Protein AF-A0A3D8RZG8-F1 (afdb_monomer_lite)

Structure (mmCIF, N/CA/C/O backbone):
data_AF-A0A3D8RZG8-F1
#
_entry.id   AF-A0A3D8RZG8-F1
#
loop_
_atom_site.group_PDB
_atom_site.id
_atom_site.type_symbol
_atom_site.label_atom_id
_atom_site.label_alt_id
_atom_site.label_comp_id
_atom_site.label_asym_id
_atom_site.label_entity_id
_atom_site.label_seq_id
_atom_site.pdbx_PDB_ins_code
_atom_site.Car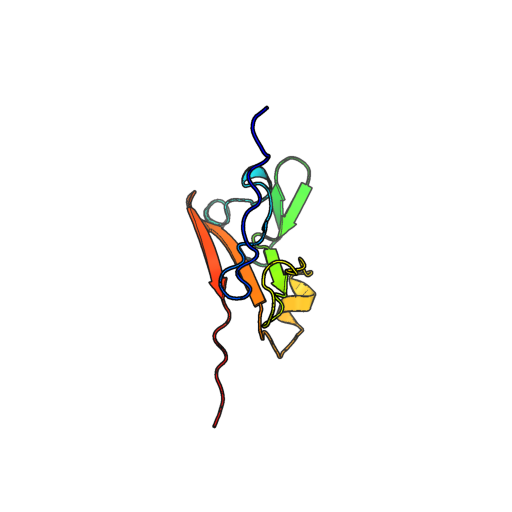tn_x
_atom_site.Cartn_y
_atom_site.Cartn_z
_atom_site.occupancy
_atom_site.B_iso_or_equiv
_atom_site.auth_seq_id
_atom_site.auth_comp_id
_atom_site.auth_asym_id
_atom_site.auth_atom_id
_atom_site.pdbx_PDB_model_num
ATOM 1 N N . MET A 1 1 ? -40.262 0.325 0.141 1.00 47.31 1 MET A N 1
ATOM 2 C CA . MET A 1 1 ? -39.031 1.129 0.292 1.00 47.31 1 MET A CA 1
ATOM 3 C C . MET A 1 1 ? -37.984 0.219 0.913 1.00 47.31 1 MET A C 1
ATOM 5 O O . MET A 1 1 ? -38.231 -0.283 2.000 1.00 47.31 1 MET A O 1
ATOM 9 N N . ALA A 1 2 ? -36.911 -0.108 0.191 1.00 51.38 2 ALA A N 1
ATOM 10 C CA . ALA A 1 2 ? -35.849 -0.971 0.711 1.00 51.38 2 ALA A CA 1
ATOM 11 C C . ALA A 1 2 ? -34.928 -0.142 1.614 1.00 51.38 2 ALA A C 1
ATOM 13 O O . ALA A 1 2 ? -34.495 0.938 1.215 1.00 51.38 2 ALA A O 1
ATOM 14 N N . ALA A 1 3 ? -34.671 -0.618 2.832 1.00 65.50 3 ALA A N 1
ATOM 15 C CA . ALA A 1 3 ? -33.731 0.032 3.734 1.00 65.50 3 ALA A CA 1
ATOM 16 C C . ALA A 1 3 ? -32.296 -0.122 3.194 1.00 65.50 3 ALA A C 1
ATOM 18 O O . ALA A 1 3 ? -31.963 -1.187 2.660 1.00 65.50 3 ALA A O 1
ATOM 19 N N . PRO A 1 4 ? -31.445 0.911 3.314 1.00 65.19 4 PRO A N 1
ATOM 20 C CA . PRO A 1 4 ? -30.052 0.813 2.909 1.00 65.19 4 PRO A CA 1
ATOM 21 C C . PRO A 1 4 ? -29.336 -0.242 3.755 1.00 65.19 4 PRO A C 1
ATOM 23 O O . PRO A 1 4 ? -29.546 -0.353 4.963 1.00 65.19 4 PRO A O 1
ATOM 26 N N . PHE A 1 5 ? -28.483 -1.028 3.105 1.00 66.25 5 PHE A N 1
ATOM 27 C CA . PHE A 1 5 ? -27.674 -2.040 3.770 1.00 66.25 5 PHE A CA 1
ATOM 28 C C . PHE A 1 5 ? -26.597 -1.336 4.606 1.00 66.25 5 PHE A C 1
ATOM 30 O O . PHE A 1 5 ? -25.603 -0.851 4.068 1.00 66.25 5 PHE A O 1
ATOM 37 N N . VAL A 1 6 ? -26.798 -1.245 5.921 1.00 65.69 6 VAL A N 1
ATOM 38 C CA . VAL A 1 6 ? -25.800 -0.700 6.850 1.00 65.69 6 VAL A CA 1
ATOM 39 C C . VAL A 1 6 ? -24.995 -1.869 7.404 1.00 65.69 6 VAL A C 1
ATOM 41 O O . VAL A 1 6 ? -25.527 -2.716 8.120 1.00 65.69 6 VAL A O 1
ATOM 44 N N . ARG A 1 7 ? -23.712 -1.952 7.036 1.00 55.97 7 ARG A N 1
ATOM 45 C CA . ARG A 1 7 ? -22.807 -2.965 7.591 1.00 55.97 7 ARG A CA 1
ATOM 46 C C . ARG A 1 7 ? -22.483 -2.614 9.051 1.00 55.97 7 ARG A C 1
ATOM 48 O O . ARG A 1 7 ? -22.105 -1.471 9.303 1.00 55.97 7 ARG A O 1
ATOM 55 N N . PRO A 1 8 ? -22.586 -3.561 10.000 1.00 56.59 8 PRO A N 1
ATOM 56 C CA . PRO A 1 8 ? -22.111 -3.341 11.360 1.00 56.59 8 PRO A CA 1
ATOM 57 C C . PRO A 1 8 ? -20.596 -3.117 11.338 1.00 56.59 8 PRO A C 1
ATOM 59 O O . PRO A 1 8 ? -19.865 -3.912 10.745 1.00 56.59 8 PRO A O 1
ATOM 62 N N . VAL A 1 9 ? -20.122 -2.054 11.988 1.00 57.69 9 VAL A N 1
ATOM 63 C CA . VAL A 1 9 ? -18.688 -1.830 12.213 1.00 57.69 9 VAL A CA 1
ATOM 64 C C . VAL A 1 9 ? -18.216 -2.864 13.236 1.00 57.69 9 VAL A C 1
ATOM 66 O O . VAL A 1 9 ? -18.368 -2.689 14.441 1.00 57.69 9 VAL A O 1
ATOM 69 N N . GLN A 1 10 ? -17.702 -3.997 12.759 1.00 55.88 10 GLN A N 1
ATOM 70 C CA . GLN A 1 10 ? -17.006 -4.960 13.606 1.00 55.88 10 GLN A CA 1
ATOM 71 C C . GLN A 1 10 ? -15.566 -4.477 13.786 1.00 55.88 10 GLN A C 1
ATOM 73 O O . GLN A 1 10 ? -14.723 -4.704 12.920 1.00 55.88 10 GLN A O 1
ATOM 78 N N . ALA A 1 11 ? -15.304 -3.831 14.924 1.00 52.47 11 ALA A N 1
ATOM 79 C CA . ALA A 1 11 ? -14.026 -3.219 15.305 1.00 52.47 11 ALA A CA 1
ATOM 80 C C . ALA A 1 11 ? -12.792 -4.153 15.230 1.00 52.47 11 ALA A C 1
ATOM 82 O O . ALA A 1 11 ? -11.666 -3.682 15.263 1.00 52.47 11 ALA A O 1
ATOM 83 N N . GLY A 1 12 ? -12.974 -5.471 15.076 1.00 50.88 12 GLY A N 1
ATOM 84 C CA . GLY A 1 12 ? -11.879 -6.442 14.929 1.00 50.88 12 GLY A CA 1
ATOM 85 C C . GLY A 1 12 ? -11.607 -6.950 13.505 1.00 50.88 12 GLY A C 1
ATOM 86 O O . GLY A 1 12 ? -10.728 -7.787 13.339 1.00 50.88 12 GLY A O 1
ATOM 87 N N . SER A 1 13 ? -12.361 -6.517 12.483 1.00 56.03 13 SER A N 1
ATOM 88 C CA . SER A 1 13 ? -12.253 -7.052 11.104 1.00 56.03 13 SER A CA 1
ATOM 89 C C . SER A 1 13 ? -12.446 -5.997 10.005 1.00 56.03 13 SER A C 1
ATOM 91 O O . SER A 1 13 ? -12.906 -6.300 8.900 1.00 56.03 13 SER A O 1
ATOM 93 N N . ALA A 1 14 ? -12.155 -4.731 10.308 1.00 68.62 14 ALA A N 1
ATOM 94 C CA . ALA A 1 14 ? -12.444 -3.635 9.397 1.00 68.62 14 ALA A CA 1
ATOM 95 C C . ALA A 1 14 ? -11.465 -3.628 8.210 1.00 68.62 14 ALA A C 1
ATOM 97 O O . ALA A 1 14 ? -10.356 -3.112 8.262 1.00 68.62 14 ALA A O 1
ATOM 98 N N . TRP A 1 15 ? -11.898 -4.202 7.090 1.00 77.25 15 TRP A N 1
ATOM 99 C CA . TRP A 1 15 ? -11.259 -3.974 5.799 1.00 77.25 15 TRP A CA 1
ATOM 100 C C . TRP A 1 15 ? -11.134 -2.468 5.541 1.00 77.25 15 TRP A C 1
ATOM 102 O O . TRP A 1 15 ? -12.127 -1.746 5.658 1.00 77.25 15 TRP A O 1
ATOM 112 N N . PHE A 1 16 ? -9.950 -2.003 5.145 1.00 84.19 16 PHE A N 1
ATOM 113 C CA . PHE A 1 16 ? -9.750 -0.625 4.703 1.00 84.19 16 PHE A CA 1
ATOM 114 C C . PHE A 1 16 ? -9.512 -0.554 3.200 1.00 84.19 16 PHE A C 1
ATOM 116 O O . PHE A 1 16 ? -9.073 -1.510 2.555 1.00 84.19 16 PHE A O 1
ATOM 123 N N . PHE A 1 17 ? -9.824 0.603 2.625 1.00 85.69 17 PHE A N 1
ATOM 124 C CA . PHE A 1 17 ? -9.620 0.844 1.208 1.00 85.69 17 PHE A CA 1
ATOM 125 C C . PHE A 1 17 ? -8.159 1.222 0.940 1.00 85.69 17 PHE A C 1
ATOM 127 O O . PHE A 1 17 ? -7.742 2.340 1.221 1.00 85.69 17 PHE A O 1
ATOM 134 N N . ALA A 1 18 ? -7.385 0.297 0.368 1.00 87.25 18 ALA A N 1
ATOM 135 C CA . ALA A 1 18 ? -5.986 0.542 0.002 1.00 87.25 18 ALA A CA 1
ATOM 136 C C . ALA A 1 18 ? -5.820 1.330 -1.321 1.00 87.25 18 ALA A C 1
ATOM 138 O O . ALA A 1 18 ? -4.738 1.832 -1.628 1.00 87.25 18 ALA A O 1
ATOM 139 N N . GLY A 1 19 ? -6.883 1.462 -2.121 1.00 87.81 19 GLY A N 1
ATOM 140 C CA . GLY A 1 19 ? -6.868 2.167 -3.405 1.00 87.81 19 GLY A CA 1
ATOM 141 C C . GLY A 1 19 ? -7.335 1.315 -4.585 1.00 87.81 19 GLY A C 1
ATOM 142 O O . GLY A 1 19 ? -7.596 0.120 -4.458 1.00 87.81 19 GLY A O 1
ATOM 143 N N . LEU A 1 20 ? -7.447 1.947 -5.757 1.00 88.38 20 LEU A N 1
ATOM 144 C CA . LEU A 1 20 ? -7.801 1.270 -7.008 1.00 88.38 20 LEU A CA 1
ATOM 145 C C . LEU A 1 20 ? -6.650 0.386 -7.489 1.00 88.38 20 LEU A C 1
ATOM 147 O O . LEU A 1 20 ? -5.493 0.797 -7.423 1.00 88.38 20 LEU A O 1
ATOM 151 N N . THR A 1 21 ? -6.953 -0.779 -8.054 1.00 86.44 21 THR A N 1
ATOM 152 C CA . THR A 1 21 ? -5.934 -1.698 -8.593 1.00 86.44 21 THR A CA 1
ATOM 153 C C . THR A 1 21 ? -5.068 -1.048 -9.672 1.00 86.44 21 THR A C 1
ATOM 155 O O . THR A 1 21 ? -3.865 -1.258 -9.684 1.00 86.44 21 THR A O 1
ATOM 158 N N . SER A 1 22 ? -5.649 -0.177 -10.503 1.00 85.81 22 SER A N 1
ATOM 159 C CA . SER A 1 22 ? -4.945 0.598 -11.539 1.00 85.81 22 SER A CA 1
ATOM 160 C C . SER A 1 22 ? -3.921 1.599 -11.003 1.00 85.81 22 SER A C 1
ATOM 162 O O . SER A 1 22 ? -3.174 2.187 -11.776 1.00 85.81 22 SER A O 1
ATOM 164 N N . SER A 1 23 ? -3.917 1.840 -9.694 1.00 84.31 23 SER A N 1
ATOM 165 C CA . SER A 1 23 ? -3.016 2.788 -9.048 1.00 84.31 23 SER A CA 1
ATOM 166 C C . SER A 1 23 ? -1.789 2.118 -8.414 1.00 84.31 23 SER A C 1
ATOM 168 O O . SER A 1 23 ? -0.974 2.809 -7.800 1.00 84.31 23 SER A O 1
ATOM 170 N N . PHE A 1 24 ? -1.667 0.794 -8.556 1.00 85.19 24 PHE A N 1
ATOM 171 C CA . PHE A 1 24 ? -0.508 0.011 -8.142 1.00 85.19 24 PHE A CA 1
ATOM 172 C C . PHE A 1 24 ? 0.221 -0.508 -9.387 1.00 85.19 24 PHE A C 1
ATOM 174 O O . PHE A 1 24 ? -0.401 -1.208 -10.185 1.00 85.19 24 PHE A O 1
ATOM 181 N N . PRO A 1 25 ? 1.505 -0.175 -9.574 1.00 86.31 25 PRO A N 1
ATOM 182 C CA . PRO A 1 25 ? 2.310 -0.776 -10.629 1.00 86.31 25 PRO A CA 1
ATOM 183 C C . PRO A 1 25 ? 2.637 -2.241 -10.288 1.00 86.31 25 PRO A C 1
ATOM 185 O O . PRO A 1 25 ? 2.789 -2.598 -9.118 1.00 86.31 25 PRO A O 1
ATOM 188 N N . ASP A 1 26 ? 2.773 -3.092 -11.310 1.00 86.62 26 ASP A N 1
ATOM 189 C CA . ASP A 1 26 ? 3.270 -4.458 -11.123 1.00 86.62 26 ASP A CA 1
ATOM 190 C C . ASP A 1 26 ? 4.796 -4.435 -11.005 1.00 86.62 26 ASP A C 1
ATOM 192 O O . ASP A 1 26 ? 5.506 -4.255 -11.999 1.00 86.62 26 ASP A O 1
ATOM 196 N N . VAL A 1 27 ? 5.308 -4.657 -9.795 1.00 83.44 27 VAL A N 1
ATOM 197 C CA . VAL A 1 27 ? 6.749 -4.585 -9.518 1.00 83.44 27 VAL A CA 1
ATOM 198 C C . VAL A 1 27 ? 7.547 -5.720 -10.158 1.00 83.44 27 VAL A C 1
ATOM 200 O O . VAL A 1 27 ? 8.763 -5.662 -10.189 1.00 83.44 27 VAL A O 1
ATOM 203 N N . SER A 1 28 ? 6.896 -6.756 -10.700 1.00 80.00 28 SER A N 1
ATOM 204 C CA . SER A 1 28 ? 7.601 -7.816 -11.439 1.00 80.00 28 SER A CA 1
ATOM 205 C C . SER A 1 28 ? 8.004 -7.414 -12.861 1.00 80.00 28 SER A C 1
ATOM 207 O O . SER A 1 28 ? 8.708 -8.168 -13.529 1.00 80.00 28 SER A O 1
ATOM 209 N N . SER A 1 29 ? 7.527 -6.258 -13.338 1.00 70.94 29 SER A N 1
ATOM 210 C CA . SER A 1 29 ? 7.790 -5.757 -14.692 1.00 70.94 29 SER A CA 1
ATOM 211 C C . SER A 1 29 ? 9.115 -4.997 -14.829 1.00 70.94 29 SER A C 1
ATOM 213 O O . SER A 1 29 ? 9.583 -4.797 -15.950 1.00 70.94 29 SER A O 1
ATOM 215 N N . GLN A 1 30 ? 9.734 -4.607 -13.712 1.00 66.38 30 GLN A N 1
ATOM 216 C CA . GLN A 1 30 ? 11.061 -3.999 -13.652 1.00 66.38 30 GLN A CA 1
ATOM 217 C C . GLN A 1 30 ? 11.891 -4.721 -12.588 1.00 66.38 30 GLN A C 1
ATOM 219 O O . GLN A 1 30 ? 11.402 -4.995 -11.496 1.00 66.38 30 GLN A O 1
ATOM 224 N N . ASP A 1 31 ? 13.152 -5.015 -12.899 1.00 64.75 31 ASP A N 1
ATOM 225 C CA . ASP A 1 31 ? 14.107 -5.549 -11.928 1.00 64.75 31 ASP A CA 1
ATOM 226 C C . ASP A 1 31 ? 14.517 -4.424 -10.957 1.00 64.75 31 ASP A C 1
ATOM 228 O O . ASP A 1 31 ? 15.505 -3.727 -11.185 1.00 64.75 31 ASP A O 1
ATOM 232 N N . GLY A 1 32 ? 13.723 -4.203 -9.905 1.00 66.88 32 GLY A N 1
ATOM 233 C CA . GLY A 1 32 ? 13.910 -3.111 -8.946 1.00 66.88 32 GLY A CA 1
ATOM 234 C C . GLY A 1 32 ? 13.465 -3.454 -7.521 1.00 66.88 32 GLY A C 1
ATOM 235 O O . GLY A 1 32 ? 12.765 -4.435 -7.264 1.00 66.88 32 GLY A O 1
ATOM 236 N N . SER A 1 33 ? 13.893 -2.636 -6.564 1.00 70.38 33 SER A N 1
ATOM 237 C CA . SER A 1 33 ? 13.403 -2.643 -5.185 1.00 70.38 33 SER A CA 1
ATOM 238 C C . SER A 1 33 ? 11.951 -2.158 -5.128 1.00 70.38 33 SER A C 1
ATOM 240 O O . SER A 1 33 ? 11.517 -1.358 -5.954 1.00 70.38 33 SER A O 1
ATOM 242 N N . LEU A 1 34 ? 11.185 -2.575 -4.115 1.00 66.56 34 LEU A N 1
ATOM 243 C CA . LEU A 1 34 ? 9.826 -2.053 -3.883 1.00 66.56 34 LEU A CA 1
ATOM 244 C C . LEU A 1 34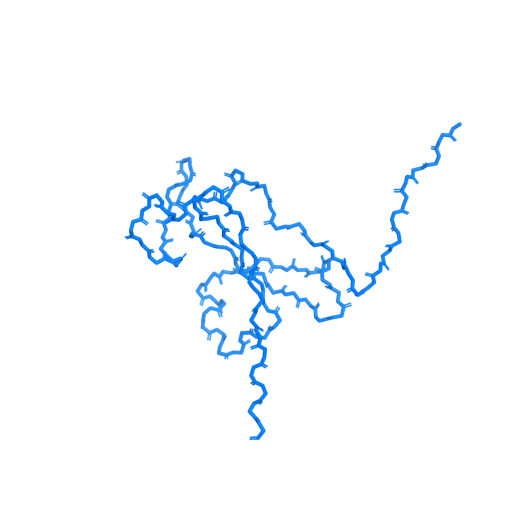 ? 9.813 -0.541 -3.609 1.00 66.56 34 LEU A C 1
ATOM 246 O O . LEU A 1 34 ? 8.798 0.115 -3.841 1.00 66.56 34 LEU A O 1
ATOM 250 N N . SER A 1 35 ? 10.935 -0.009 -3.118 1.00 65.38 35 SER A N 1
ATOM 251 C CA . SER A 1 35 ? 11.118 1.419 -2.860 1.00 65.38 35 SER A CA 1
ATOM 252 C C . SER A 1 35 ? 11.437 2.237 -4.104 1.00 65.38 35 SER A C 1
ATOM 254 O O . SER A 1 35 ? 11.419 3.464 -4.030 1.00 65.38 35 SER A O 1
ATOM 256 N N . ASP A 1 36 ? 11.730 1.583 -5.227 1.00 70.44 36 ASP A N 1
ATOM 257 C CA . ASP A 1 36 ? 12.014 2.286 -6.468 1.00 70.44 36 ASP A CA 1
ATOM 258 C C . ASP A 1 36 ? 10.736 2.932 -7.015 1.00 70.44 36 ASP A C 1
ATOM 260 O O . ASP A 1 36 ? 9.610 2.518 -6.715 1.00 70.44 36 ASP A O 1
ATOM 264 N N . LEU A 1 37 ? 10.917 3.985 -7.810 1.00 67.75 37 LEU A N 1
ATOM 265 C CA . LEU A 1 37 ? 9.824 4.636 -8.518 1.00 67.75 37 LEU A CA 1
ATOM 266 C C . LEU A 1 37 ? 9.526 3.865 -9.802 1.00 67.75 37 LEU A C 1
ATOM 268 O O . LEU A 1 37 ? 10.374 3.756 -10.684 1.00 67.75 37 LEU A O 1
ATOM 272 N N . TYR A 1 38 ? 8.293 3.391 -9.924 1.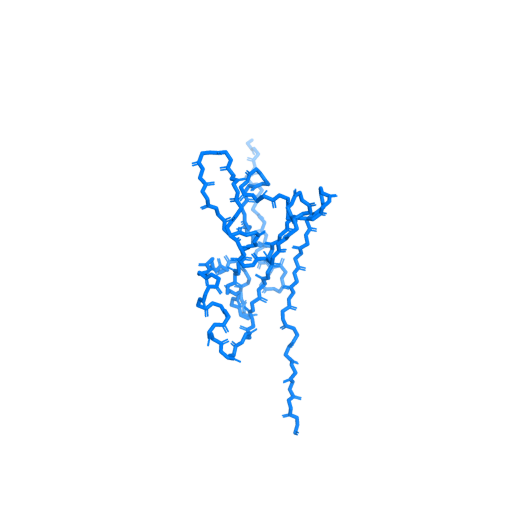00 67.62 38 TYR A N 1
ATOM 273 C CA . TYR A 1 38 ? 7.776 2.702 -11.096 1.00 67.62 38 TYR A CA 1
ATOM 274 C C . TYR A 1 38 ? 6.868 3.645 -11.879 1.00 67.62 38 TYR A C 1
ATOM 276 O O . TYR A 1 38 ? 6.137 4.468 -11.319 1.00 67.62 38 TYR A O 1
ATOM 284 N N . GLN A 1 39 ? 6.901 3.511 -13.200 1.00 59.12 39 GLN A N 1
ATOM 285 C CA . GLN A 1 39 ? 6.066 4.306 -14.089 1.00 59.12 39 GLN A CA 1
ATOM 286 C C . GLN A 1 39 ? 4.632 3.762 -14.077 1.00 59.12 39 GLN A C 1
ATOM 288 O O . GLN A 1 39 ? 4.391 2.587 -14.345 1.00 59.12 39 GLN A O 1
ATOM 293 N N . CYS A 1 40 ? 3.675 4.620 -13.735 1.00 58.19 40 CYS A N 1
ATOM 294 C CA . CYS A 1 40 ? 2.260 4.305 -13.601 1.00 58.19 40 CYS A CA 1
ATOM 295 C C . CYS A 1 40 ? 1.451 5.321 -14.418 1.00 58.19 40 CYS A C 1
ATOM 297 O O . CYS A 1 40 ? 1.111 6.399 -13.927 1.00 58.19 40 CYS A O 1
ATOM 299 N N . ASN A 1 41 ? 1.114 4.963 -15.660 1.00 64.50 41 ASN A N 1
ATOM 300 C CA . ASN A 1 41 ? 0.621 5.903 -16.676 1.00 64.50 41 ASN A CA 1
ATOM 301 C C . ASN A 1 41 ? 1.637 7.045 -16.885 1.00 64.50 41 ASN A C 1
ATOM 3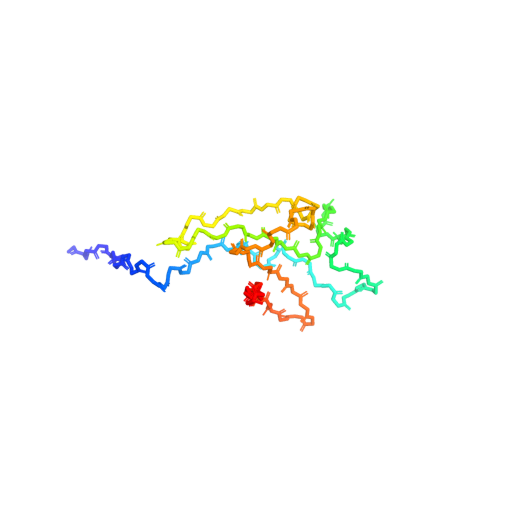03 O O . ASN A 1 41 ? 2.779 6.766 -17.242 1.00 64.50 41 ASN A O 1
ATOM 307 N N . ASP A 1 42 ? 1.244 8.295 -16.625 1.00 59.78 42 ASP A N 1
ATOM 308 C CA . ASP A 1 42 ? 2.097 9.484 -16.759 1.00 59.78 42 ASP A CA 1
ATOM 309 C C . ASP A 1 42 ? 2.846 9.857 -15.462 1.00 59.78 42 ASP A C 1
ATOM 311 O O . ASP A 1 42 ? 3.668 10.772 -15.469 1.00 59.78 42 ASP A O 1
ATOM 315 N N . ASP A 1 43 ? 2.604 9.142 -14.354 1.00 64.06 43 ASP A N 1
ATOM 316 C CA . ASP A 1 43 ? 3.187 9.445 -13.041 1.00 64.06 43 ASP A CA 1
ATOM 317 C C . ASP A 1 43 ? 4.259 8.423 -12.629 1.00 64.06 43 ASP A C 1
ATOM 319 O O . ASP A 1 43 ? 4.131 7.227 -12.889 1.00 64.06 43 ASP A O 1
ATOM 323 N N . LEU A 1 44 ? 5.271 8.867 -11.879 1.00 64.88 44 LEU A N 1
ATOM 324 C CA . LEU A 1 44 ? 6.190 7.988 -11.147 1.00 64.88 44 LEU A CA 1
ATOM 325 C C . LEU A 1 44 ? 5.648 7.743 -9.736 1.00 64.88 44 LEU A C 1
ATOM 327 O O . LEU A 1 44 ? 5.377 8.696 -9.005 1.00 64.88 44 LEU A O 1
ATOM 331 N N . LYS A 1 45 ? 5.475 6.477 -9.346 1.00 69.94 45 LYS A N 1
ATOM 332 C CA . LYS A 1 45 ? 4.953 6.087 -8.026 1.00 69.94 45 LYS A CA 1
ATOM 333 C C . LYS A 1 45 ? 5.786 4.955 -7.432 1.00 69.94 45 LYS A C 1
ATOM 335 O O . LYS A 1 45 ? 6.250 4.105 -8.188 1.00 69.94 45 LYS A O 1
ATOM 340 N N . PRO A 1 46 ? 5.969 4.906 -6.103 1.00 74.44 46 PRO A N 1
ATOM 341 C CA . PRO A 1 46 ? 6.640 3.779 -5.468 1.00 74.44 46 PRO A CA 1
ATOM 342 C C . PRO A 1 46 ? 5.925 2.457 -5.788 1.00 74.44 46 PRO A C 1
ATOM 344 O O . PRO A 1 46 ? 4.701 2.418 -5.958 1.00 74.44 46 PRO A O 1
ATOM 347 N N . GLY A 1 47 ? 6.697 1.370 -5.870 1.00 76.69 47 GLY A N 1
ATOM 348 C CA . GLY A 1 47 ? 6.203 0.032 -6.227 1.00 76.69 47 GLY A CA 1
ATOM 349 C C . GLY A 1 47 ? 5.217 -0.563 -5.217 1.00 76.69 47 GLY A C 1
ATOM 350 O O . GLY A 1 47 ? 4.442 -1.471 -5.524 1.00 76.69 47 GLY A O 1
ATOM 351 N N . CYS A 1 48 ? 5.219 -0.031 -4.000 1.00 80.06 48 CYS A N 1
ATOM 352 C CA . CYS A 1 48 ? 4.326 -0.414 -2.924 1.00 80.06 48 CYS A CA 1
ATOM 353 C C . CYS A 1 48 ? 3.762 0.817 -2.207 1.00 80.06 48 CYS A C 1
ATOM 355 O O . CYS A 1 48 ? 4.292 1.925 -2.296 1.00 80.06 48 CYS A O 1
ATOM 357 N N . ARG A 1 49 ? 2.673 0.616 -1.464 1.00 87.06 49 ARG A N 1
ATOM 358 C CA . ARG A 1 49 ? 2.149 1.603 -0.515 1.00 87.06 49 ARG A CA 1
ATOM 359 C C . ARG A 1 49 ? 2.206 1.056 0.890 1.00 87.06 49 ARG A C 1
ATOM 361 O O . ARG A 1 49 ? 1.820 -0.090 1.120 1.00 87.06 49 ARG A O 1
ATOM 368 N N . ALA A 1 50 ? 2.630 1.900 1.816 1.00 84.75 50 ALA A N 1
ATOM 369 C CA . ALA A 1 50 ? 2.573 1.623 3.235 1.00 84.75 50 ALA A CA 1
ATOM 370 C C . ALA A 1 50 ? 1.338 2.294 3.841 1.00 84.75 50 ALA A C 1
ATOM 372 O O . ALA A 1 50 ? 1.004 3.434 3.516 1.00 84.75 50 ALA A O 1
ATOM 373 N N . PHE A 1 51 ? 0.666 1.578 4.733 1.00 86.50 51 PHE A N 1
ATOM 374 C CA . PHE A 1 51 ? -0.452 2.086 5.511 1.00 86.50 51 PHE A CA 1
ATOM 375 C C . PHE A 1 51 ? -0.131 1.933 6.984 1.00 86.50 51 PHE A C 1
ATOM 377 O O . PHE A 1 51 ? 0.177 0.829 7.426 1.00 86.50 51 PHE A O 1
ATOM 384 N N . GLN A 1 52 ? -0.246 3.016 7.744 1.00 85.75 52 GLN A N 1
ATOM 385 C CA . GLN A 1 52 ? -0.305 2.945 9.196 1.00 85.75 52 GLN A CA 1
ATOM 386 C C . GLN A 1 52 ? -1.738 2.591 9.584 1.00 85.75 52 GLN A C 1
ATOM 388 O O . GLN A 1 52 ? -2.667 3.328 9.264 1.00 85.75 52 GLN A O 1
ATOM 393 N N . VAL A 1 53 ? -1.925 1.462 10.255 1.00 82.19 53 VAL A N 1
ATOM 394 C CA . VAL A 1 53 ? -3.229 0.921 10.634 1.00 82.19 53 VAL A CA 1
ATOM 395 C C . VAL A 1 53 ? -3.367 1.025 12.148 1.00 82.19 53 VAL A C 1
ATOM 397 O O . VAL A 1 53 ? -2.559 0.471 12.889 1.00 82.19 53 VAL A O 1
ATOM 400 N N . ALA A 1 54 ? -4.375 1.751 12.634 1.00 77.12 54 ALA A N 1
ATOM 401 C CA . ALA A 1 54 ? -4.604 1.845 14.070 1.00 77.12 54 ALA A CA 1
ATOM 402 C C . ALA A 1 54 ? -5.007 0.472 14.633 1.00 77.12 54 ALA A C 1
ATOM 404 O O . ALA A 1 54 ? -5.869 -0.213 14.083 1.00 77.12 54 ALA A O 1
ATOM 405 N N . ARG A 1 55 ? -4.395 0.082 15.757 1.00 69.62 55 ARG A N 1
ATOM 406 C CA . ARG A 1 55 ? -4.588 -1.236 16.387 1.00 69.62 55 ARG A CA 1
ATOM 407 C C . ARG A 1 55 ? -6.047 -1.540 16.728 1.00 69.62 55 ARG A C 1
ATOM 409 O O . ARG A 1 55 ? -6.472 -2.685 16.629 1.00 69.62 55 ARG A O 1
ATOM 416 N N . GLU A 1 56 ? -6.777 -0.508 17.133 1.00 71.75 56 GLU A N 1
ATOM 417 C CA . GLU A 1 56 ? -8.155 -0.628 17.611 1.00 71.75 56 GLU A CA 1
ATOM 418 C C . GLU A 1 56 ? -9.189 -0.457 16.492 1.00 71.75 56 GLU A C 1
ATOM 420 O O . GLU A 1 56 ? -10.349 -0.825 16.667 1.00 71.75 56 GLU A O 1
ATOM 425 N N . ASP A 1 57 ? -8.785 0.108 15.348 1.00 73.94 57 ASP A N 1
ATOM 426 C CA . ASP A 1 57 ? -9.680 0.370 14.226 1.00 73.94 57 ASP A CA 1
ATOM 427 C C . ASP A 1 57 ? -8.915 0.429 12.898 1.00 73.94 57 ASP A C 1
ATOM 429 O O . ASP A 1 57 ? -8.317 1.439 12.519 1.00 73.94 57 ASP A O 1
ATOM 433 N N . SER A 1 58 ? -8.980 -0.670 12.151 1.00 74.62 58 SER A N 1
ATOM 434 C CA . SER A 1 58 ? -8.329 -0.778 10.847 1.00 74.62 58 SER A CA 1
ATOM 435 C C . SER A 1 58 ? -8.963 0.111 9.778 1.00 74.62 58 SER A C 1
ATOM 437 O O . SER A 1 58 ? -8.295 0.417 8.794 1.00 74.62 58 SER A O 1
ATOM 439 N N . SER A 1 59 ? -10.190 0.614 9.979 1.00 77.19 59 SER A N 1
ATOM 440 C CA . SER A 1 59 ? -10.814 1.563 9.048 1.00 77.19 59 SER A CA 1
ATOM 441 C C . SER A 1 59 ? -10.124 2.931 9.024 1.00 77.19 59 SER A C 1
ATOM 443 O O . SER A 1 59 ? -10.256 3.664 8.046 1.00 77.19 59 SER A O 1
ATOM 445 N N . GLN A 1 60 ? -9.334 3.246 10.054 1.00 79.88 60 GLN A N 1
ATOM 446 C CA . GLN A 1 60 ? -8.554 4.481 10.163 1.00 79.88 60 GLN A CA 1
ATOM 447 C C . GLN A 1 60 ? -7.156 4.352 9.552 1.00 79.88 60 GLN A C 1
ATOM 449 O O . GLN A 1 60 ? -6.261 5.123 9.891 1.00 79.88 60 GLN A O 1
ATOM 454 N N . ALA A 1 61 ? -6.939 3.365 8.679 1.00 83.56 61 ALA A N 1
ATOM 455 C CA . ALA A 1 61 ? -5.669 3.202 7.996 1.00 83.56 61 ALA A CA 1
ATOM 456 C C . ALA A 1 61 ? -5.328 4.441 7.152 1.00 83.56 61 ALA A C 1
ATOM 458 O O . ALA A 1 61 ? -6.121 4.874 6.313 1.00 83.56 61 ALA A O 1
ATOM 459 N N . VAL A 1 62 ? -4.127 4.983 7.347 1.00 86.56 62 VAL A N 1
ATOM 460 C CA . VAL A 1 62 ? -3.634 6.158 6.620 1.00 86.56 62 VAL A CA 1
ATOM 461 C C . VAL A 1 62 ? -2.437 5.755 5.775 1.00 86.56 62 VAL A C 1
ATOM 463 O O . VAL A 1 62 ? -1.515 5.108 6.271 1.00 86.56 62 VAL A O 1
ATOM 466 N N . ALA A 1 63 ? -2.456 6.132 4.496 1.00 84.38 63 ALA A N 1
ATOM 467 C CA . ALA A 1 63 ? -1.298 5.972 3.628 1.00 84.38 63 ALA A CA 1
ATOM 468 C C . ALA A 1 63 ? -0.152 6.856 4.137 1.00 84.38 63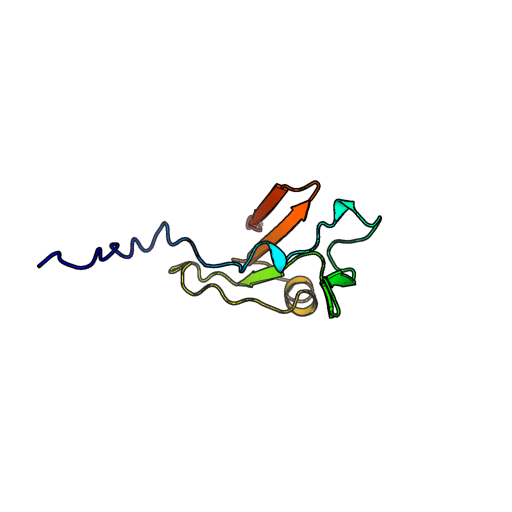 ALA A C 1
ATOM 470 O O . ALA A 1 63 ? -0.356 8.039 4.409 1.00 84.38 63 ALA A O 1
ATOM 471 N N . VAL A 1 64 ? 1.035 6.277 4.261 1.00 82.88 64 VAL A N 1
ATOM 472 C CA . VAL A 1 64 ? 2.248 6.985 4.677 1.00 82.88 64 VAL A CA 1
ATOM 473 C C . VAL A 1 64 ? 3.282 6.918 3.565 1.00 82.88 64 VAL A C 1
ATOM 475 O O . VAL A 1 64 ? 3.324 5.949 2.801 1.00 82.88 64 VAL A O 1
ATOM 478 N N . GLU A 1 65 ? 4.120 7.949 3.479 1.00 78.25 65 GLU A N 1
ATOM 479 C CA . GLU A 1 65 ? 5.250 7.946 2.559 1.00 78.25 65 GLU A CA 1
ATOM 480 C C . GLU A 1 65 ? 6.176 6.774 2.889 1.00 78.25 65 GLU A C 1
ATOM 482 O O . GLU A 1 65 ? 6.473 6.488 4.052 1.00 78.25 65 GLU A O 1
ATOM 487 N N . LEU A 1 66 ? 6.627 6.065 1.856 1.00 70.88 66 LEU A N 1
ATOM 488 C CA . LEU A 1 66 ? 7.402 4.841 2.040 1.00 70.88 66 LEU A CA 1
ATOM 489 C C . LEU A 1 66 ? 8.751 5.119 2.719 1.00 70.88 66 LEU A C 1
ATOM 491 O O . LEU A 1 66 ? 9.218 4.317 3.524 1.00 70.88 66 LEU A O 1
ATOM 495 N N . GLU A 1 67 ? 9.351 6.279 2.450 1.00 69.31 67 GLU A N 1
ATOM 496 C CA . GLU A 1 67 ? 10.561 6.730 3.139 1.00 69.31 67 GLU A CA 1
ATOM 497 C C . GLU A 1 67 ? 10.334 6.912 4.641 1.00 69.31 67 GLU A C 1
ATOM 499 O O . GLU A 1 67 ? 11.183 6.522 5.443 1.00 69.31 67 GLU A O 1
ATOM 504 N N . ASP A 1 68 ? 9.184 7.464 5.027 1.00 64.69 68 ASP A N 1
ATOM 505 C CA . ASP A 1 68 ? 8.815 7.653 6.427 1.00 64.69 68 ASP A CA 1
ATOM 506 C C . ASP A 1 68 ? 8.479 6.317 7.087 1.00 64.69 68 ASP A C 1
ATOM 508 O O . ASP A 1 68 ? 8.854 6.091 8.237 1.00 64.69 68 ASP A O 1
ATOM 512 N N . ALA A 1 69 ? 7.841 5.393 6.364 1.00 63.97 69 ALA A N 1
ATOM 513 C CA . ALA A 1 69 ? 7.616 4.034 6.844 1.00 63.97 69 ALA A CA 1
ATOM 514 C C . ALA A 1 69 ? 8.949 3.340 7.167 1.00 63.97 69 ALA A C 1
ATOM 516 O O . ALA A 1 69 ? 9.124 2.845 8.274 1.00 63.97 69 ALA A O 1
ATOM 517 N N . VAL A 1 70 ? 9.922 3.386 6.252 1.00 65.38 70 VAL A N 1
ATOM 518 C CA . VAL A 1 70 ? 11.239 2.748 6.426 1.00 65.38 70 VAL A CA 1
ATOM 519 C C . VAL A 1 70 ? 12.090 3.437 7.502 1.00 65.38 70 VAL A C 1
ATOM 521 O O . VAL A 1 70 ? 12.796 2.758 8.248 1.00 65.38 70 VAL A O 1
ATOM 524 N N . ARG A 1 71 ? 12.038 4.774 7.615 1.00 60.97 71 ARG A N 1
ATOM 525 C CA . ARG A 1 71 ? 12.779 5.534 8.645 1.00 60.97 71 ARG A CA 1
ATOM 526 C C . ARG A 1 71 ? 12.195 5.361 10.043 1.00 60.97 71 ARG A C 1
ATOM 528 O O . ARG A 1 71 ? 12.935 5.463 11.024 1.00 60.97 71 ARG A O 1
ATOM 535 N N . ASN A 1 72 ? 10.896 5.096 10.161 1.00 57.06 72 ASN A N 1
ATOM 536 C CA . ASN A 1 72 ? 10.281 4.769 11.437 1.00 57.06 72 ASN A CA 1
ATOM 537 C C . ASN A 1 72 ? 10.730 3.363 11.869 1.00 57.06 72 ASN A C 1
ATOM 539 O O . ASN A 1 72 ? 10.090 2.360 11.578 1.00 57.06 72 ASN A O 1
ATOM 543 N N . VAL A 1 73 ? 11.822 3.311 12.643 1.00 50.34 73 VAL A N 1
ATOM 544 C CA . VAL A 1 73 ? 12.435 2.110 13.263 1.00 50.34 73 VAL A CA 1
ATOM 545 C C . VAL A 1 73 ? 11.421 1.232 14.021 1.00 50.34 73 VAL A C 1
ATOM 547 O O . VAL A 1 73 ? 11.668 0.066 14.317 1.00 50.34 73 VAL A O 1
ATOM 550 N N . ASN A 1 74 ? 10.245 1.778 14.316 1.00 56.62 74 ASN A N 1
ATOM 551 C CA . ASN A 1 74 ? 9.124 1.085 14.911 1.00 56.62 74 ASN A CA 1
ATOM 552 C C . ASN A 1 74 ? 8.019 0.895 13.855 1.00 56.62 74 ASN A C 1
ATOM 554 O O . ASN A 1 74 ? 6.978 1.542 13.952 1.00 56.62 74 ASN A O 1
ATOM 558 N N . LEU A 1 75 ? 8.252 -0.012 12.890 1.00 60.84 75 LEU A N 1
ATOM 559 C CA . LEU A 1 75 ? 7.328 -0.517 11.844 1.00 60.84 75 LEU A CA 1
ATOM 560 C C . LEU A 1 75 ? 6.068 -1.210 12.419 1.00 60.84 75 LEU A C 1
ATOM 562 O O . LEU A 1 75 ? 5.550 -2.185 11.876 1.00 60.84 75 LEU A O 1
ATOM 566 N N . LYS A 1 76 ? 5.608 -0.783 13.595 1.00 66.38 76 LYS A N 1
ATOM 567 C CA . LYS A 1 76 ? 4.475 -1.364 14.299 1.00 66.38 76 LYS A CA 1
ATOM 568 C C . LYS A 1 76 ? 3.196 -0.904 13.632 1.00 66.38 76 LYS A C 1
ATOM 570 O O . LYS A 1 76 ? 3.017 0.279 13.360 1.00 66.38 76 LYS A O 1
ATOM 575 N N . ASP A 1 77 ? 2.296 -1.860 13.458 1.00 77.06 77 ASP A N 1
ATOM 576 C CA . ASP A 1 77 ? 0.930 -1.621 13.013 1.00 77.06 77 ASP A CA 1
ATOM 577 C C . ASP A 1 77 ? 0.895 -1.019 11.591 1.00 77.06 77 ASP A C 1
ATOM 579 O O . ASP A 1 77 ? 0.102 -0.133 11.287 1.00 77.06 77 ASP A O 1
ATOM 583 N N . GLN A 1 78 ? 1.790 -1.498 10.718 1.00 79.56 78 GLN A N 1
ATOM 584 C CA . GLN A 1 78 ? 1.846 -1.122 9.307 1.00 79.56 78 GLN A CA 1
ATOM 585 C C . GLN A 1 78 ? 1.518 -2.296 8.385 1.00 79.56 78 GLN A C 1
ATOM 587 O O . GLN A 1 78 ? 1.917 -3.437 8.636 1.00 79.56 78 GLN A O 1
ATOM 592 N N . VAL A 1 79 ? 0.830 -1.986 7.286 1.00 84.88 79 VAL A N 1
ATOM 593 C CA . VAL A 1 79 ? 0.529 -2.919 6.197 1.00 84.88 79 VAL A CA 1
ATOM 594 C C . VAL A 1 79 ? 1.134 -2.386 4.907 1.00 84.88 79 VAL A C 1
ATOM 596 O O . VAL A 1 79 ? 0.874 -1.250 4.515 1.00 84.88 79 VAL A O 1
ATOM 599 N N . LEU A 1 80 ? 1.923 -3.217 4.233 1.00 86.88 80 LEU A N 1
ATOM 600 C CA . LEU A 1 80 ? 2.481 -2.921 2.918 1.00 86.88 80 LEU A CA 1
ATOM 601 C C . LEU A 1 80 ? 1.626 -3.590 1.840 1.00 86.88 80 LEU A C 1
ATOM 603 O O . LEU A 1 80 ? 1.395 -4.795 1.915 1.00 86.88 80 LEU A O 1
ATOM 607 N N . VAL A 1 81 ? 1.189 -2.837 0.832 1.00 89.56 81 VAL A N 1
ATOM 608 C CA . VAL A 1 81 ? 0.386 -3.351 -0.288 1.00 89.56 81 VAL A CA 1
ATOM 609 C C . VAL A 1 81 ? 1.115 -3.121 -1.606 1.00 89.56 81 VAL A C 1
ATOM 611 O O . VAL A 1 81 ? 1.523 -1.999 -1.903 1.00 89.56 81 VAL A O 1
ATOM 614 N N . PHE A 1 82 ? 1.264 -4.173 -2.408 1.00 89.56 82 PHE A N 1
ATOM 615 C CA . PHE A 1 82 ? 1.898 -4.111 -3.728 1.00 89.56 82 PHE A CA 1
ATOM 616 C C . PHE A 1 82 ? 1.337 -5.168 -4.679 1.00 89.56 82 PHE A C 1
ATOM 618 O O . PHE A 1 82 ? 0.724 -6.150 -4.249 1.00 89.56 82 PHE A O 1
ATOM 625 N N . GLN A 1 83 ? 1.560 -4.969 -5.978 1.00 90.00 83 GLN A N 1
ATOM 626 C CA . GLN A 1 83 ? 1.226 -5.944 -7.008 1.00 90.00 83 GLN A CA 1
ATOM 627 C C . GLN A 1 83 ? 2.496 -6.615 -7.533 1.00 90.00 83 GLN A C 1
ATOM 629 O O . GLN A 1 83 ? 3.450 -5.939 -7.893 1.00 90.00 83 GLN A O 1
ATOM 634 N N . HIS A 1 84 ? 2.500 -7.943 -7.607 1.00 87.62 84 HIS A N 1
ATOM 635 C CA . HIS A 1 84 ? 3.592 -8.728 -8.171 1.00 87.62 84 HIS A CA 1
ATOM 636 C C . HIS A 1 84 ? 3.031 -9.866 -9.032 1.00 87.62 84 HIS A C 1
ATOM 638 O O . HIS A 1 84 ? 2.249 -10.699 -8.562 1.00 87.62 84 HIS A O 1
ATOM 644 N N . LYS A 1 85 ? 3.435 -9.914 -10.306 1.00 89.25 85 LYS A N 1
ATOM 645 C CA . LYS A 1 85 ? 2.992 -10.904 -11.306 1.00 89.25 85 LYS A CA 1
ATOM 646 C C . LYS A 1 85 ? 1.466 -10.975 -11.411 1.00 89.25 85 LYS A C 1
ATOM 648 O O . LYS A 1 85 ? 0.867 -12.051 -11.352 1.00 89.25 85 LYS A O 1
ATOM 653 N N . GLY A 1 86 ? 0.833 -9.810 -11.484 1.00 88.38 86 GLY A N 1
ATOM 654 C CA . GLY A 1 86 ? -0.613 -9.634 -11.566 1.00 88.38 86 GLY A CA 1
ATOM 655 C C . GLY A 1 86 ? -1.370 -9.864 -10.255 1.00 88.38 86 GLY A C 1
ATOM 656 O O . GLY A 1 86 ? -2.582 -9.660 -10.225 1.00 88.38 86 GLY A O 1
ATOM 657 N N . LYS A 1 87 ? -0.698 -10.263 -9.167 1.00 90.75 87 LYS A N 1
ATOM 658 C CA . LYS A 1 87 ? -1.330 -10.588 -7.880 1.00 90.75 87 LYS A CA 1
ATOM 659 C C . LYS A 1 87 ? -1.074 -9.507 -6.842 1.00 90.75 87 LYS A C 1
ATOM 661 O O . LYS A 1 87 ? 0.025 -8.975 -6.765 1.00 90.75 87 LYS A O 1
ATOM 666 N N . PHE A 1 88 ? -2.081 -9.218 -6.024 1.00 91.31 88 PHE A N 1
ATOM 667 C CA . PHE A 1 88 ? -1.955 -8.284 -4.909 1.00 91.31 88 PHE A CA 1
ATOM 668 C C . PHE A 1 88 ? -1.489 -9.003 -3.649 1.00 91.31 88 PHE A C 1
ATOM 670 O O . PHE A 1 88 ? -2.017 -10.057 -3.289 1.00 91.31 88 PHE A O 1
ATOM 677 N N . HIS A 1 89 ? -0.520 -8.397 -2.977 1.00 89.94 89 HIS A N 1
ATOM 678 C CA . HIS A 1 89 ? 0.039 -8.852 -1.717 1.00 89.94 89 HIS A CA 1
ATOM 679 C C . HIS A 1 89 ? -0.152 -7.751 -0.676 1.00 89.94 89 HIS A C 1
ATOM 681 O O . HIS A 1 89 ? 0.142 -6.589 -0.949 1.00 89.94 89 HIS A O 1
ATOM 687 N N . ALA A 1 90 ? -0.653 -8.126 0.499 1.00 88.81 90 ALA A N 1
ATOM 688 C CA . ALA A 1 90 ? -0.740 -7.270 1.674 1.00 88.81 90 ALA A CA 1
ATOM 689 C C . ALA A 1 90 ? 0.040 -7.955 2.798 1.00 88.81 90 ALA A C 1
ATOM 691 O O . ALA A 1 90 ? -0.291 -9.083 3.165 1.00 88.81 90 ALA A O 1
ATOM 692 N N . ILE A 1 91 ? 1.100 -7.313 3.280 1.00 84.00 91 ILE A N 1
ATOM 693 C CA . ILE A 1 91 ? 2.001 -7.870 4.293 1.00 84.00 91 ILE A CA 1
ATOM 694 C C . ILE A 1 91 ? 1.898 -7.013 5.546 1.00 84.00 91 ILE A C 1
ATOM 696 O O . ILE A 1 91 ? 2.132 -5.805 5.483 1.00 84.00 91 ILE A O 1
ATOM 700 N N . ASP A 1 92 ? 1.557 -7.634 6.671 1.00 80.56 92 ASP A N 1
ATOM 701 C CA . ASP A 1 92 ? 1.653 -7.009 7.982 1.00 80.56 92 ASP A CA 1
ATOM 702 C C . ASP A 1 92 ? 3.073 -7.167 8.537 1.00 80.56 92 ASP A C 1
ATOM 704 O O . ASP A 1 92 ? 3.732 -8.197 8.383 1.00 80.56 92 ASP A O 1
ATOM 708 N N . HIS A 1 93 ? 3.581 -6.127 9.191 1.00 68.38 93 HIS A N 1
ATOM 709 C CA . HIS A 1 93 ? 4.823 -6.269 9.941 1.00 68.38 93 HIS A CA 1
ATOM 710 C C . HIS A 1 93 ? 4.533 -6.939 11.287 1.00 68.38 93 HIS A C 1
ATOM 712 O O . HIS A 1 93 ? 4.018 -6.316 12.219 1.00 68.38 93 HIS A O 1
ATOM 718 N N . VAL A 1 94 ? 4.890 -8.224 11.398 1.00 55.41 94 VAL A N 1
ATOM 719 C CA . VAL A 1 94 ? 4.807 -8.970 12.658 1.00 55.41 94 VAL A CA 1
ATOM 720 C C . VAL A 1 94 ? 5.724 -8.311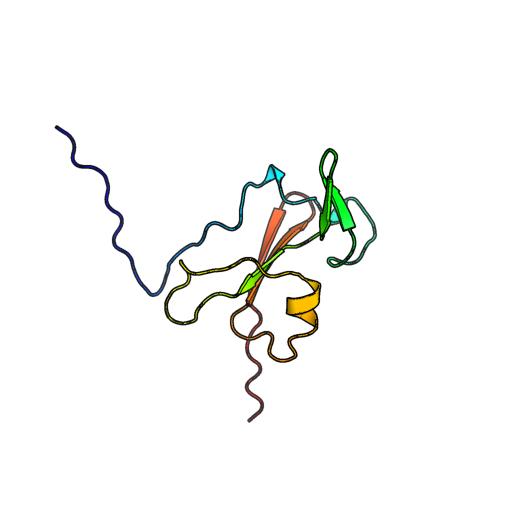 13.687 1.00 55.41 94 VAL A C 1
ATOM 722 O O . VAL A 1 94 ? 6.936 -8.199 13.492 1.00 55.41 94 VAL A O 1
ATOM 725 N N . ARG A 1 95 ? 5.151 -7.891 14.819 1.00 55.31 95 ARG A N 1
ATOM 726 C CA . ARG A 1 95 ? 5.931 -7.430 15.971 1.00 55.31 95 ARG A CA 1
ATOM 727 C C . ARG A 1 95 ? 6.824 -8.570 16.456 1.00 55.31 95 ARG A C 1
ATOM 729 O O . ARG A 1 95 ? 6.332 -9.528 17.046 1.00 55.31 95 ARG A O 1
ATOM 736 N N . ILE A 1 96 ? 8.137 -8.431 16.300 1.00 50.16 96 ILE A N 1
ATOM 737 C CA . ILE A 1 96 ? 9.080 -9.188 17.124 1.00 50.16 96 ILE A CA 1
ATOM 738 C C . ILE A 1 96 ? 9.095 -8.496 18.489 1.00 50.16 96 ILE A C 1
ATOM 740 O O . ILE A 1 96 ? 9.733 -7.459 18.672 1.00 50.16 96 ILE A O 1
ATOM 744 N N . SER A 1 97 ? 8.335 -9.028 19.446 1.00 49.50 97 SER A N 1
ATOM 745 C CA . SER A 1 97 ? 8.543 -8.702 20.857 1.00 49.50 97 SER A CA 1
ATOM 746 C C . SER A 1 97 ? 9.858 -9.351 21.276 1.00 49.50 97 SER A C 1
ATOM 748 O O . SER A 1 97 ? 9.909 -10.560 21.489 1.00 49.50 97 SER A O 1
ATOM 750 N N . LEU A 1 98 ? 10.934 -8.568 21.329 1.00 49.69 98 LEU A N 1
ATOM 751 C CA . LEU A 1 98 ? 12.161 -8.995 21.993 1.00 49.69 98 LEU A CA 1
ATOM 752 C C . LEU A 1 98 ? 11.853 -9.044 23.496 1.00 49.69 98 LEU A C 1
ATOM 754 O O . LEU A 1 98 ? 11.631 -7.996 24.104 1.00 49.69 98 LEU A O 1
ATOM 758 N N . ASN A 1 99 ? 11.732 -10.260 24.033 1.00 42.81 99 ASN A N 1
ATOM 759 C CA . ASN A 1 99 ? 11.700 -10.520 25.474 1.00 42.81 99 ASN A CA 1
ATOM 760 C C . ASN A 1 99 ? 13.056 -10.211 26.108 1.00 42.81 99 ASN A C 1
ATOM 762 O O . ASN A 1 99 ? 14.082 -10.538 25.466 1.00 42.81 99 ASN A O 1
#

Secondary structure (DSSP, 8-state):
-PPP------TTS-------GGGS-BGGGSS--TTSEEEETTEEEESEEEEEEETTEEEEEEEE-HHHHHH-S--TTEEEEEEETTEEEEEE-------

Foldseek 3Di:
DDDDDDDDQPQQDDDEDPDDPLVADAPQVDPDDQQAFDDRPPDTDRNKWKWQADPRHRNPTDTDDVVVCVVPPCVARMWIWHHHPNDIDIDRDDDPPPD

Sequence (99 aa):
MAAPFVRPVQAGSAWFFAGLTSSFPDVSSQDGSLSDLYQCNDDLKPGCRAFQVAREDSSQAVAVELEDAVRNVNLKDQVLVFQHKGKFHAIDHVRISLN

Organism: NCBI:txid1849047

pLDDT: mean 72.37, std 12.88, range [42.81, 91.31]

Radius of gyration: 16.01 Å; chains: 1; bounding box: 53×20×42 Å